Protein AF-A0A140KCZ3-F1 (afdb_monomer)

Secondary structure (DSSP, 8-state):
----HHHH-HHHHHHHHHHHHHTT-GGG--HHHHHHHHHHHHHHHHHHHHHHHHHHHHHHHHHHH-GGG--HHHHHHHHHHHHHHHHHHHH-TTHHHHHHHHHHHHHHHHHHHHHHHHT--GGGS-SS-SS-HHHHH-TT----

Foldseek 3Di:
DPPDCCVVPVVVLVVVQVVCVVVVVPVPHPVVVVVVVVVVVVVVLLVLLLVLLLQLLLLLQCVVLPVVPDDPVSLVSNLVSLVVNVVSCVVPVVCVVVCVVCVFVSNQNSLVVSCVVVVHDSVSDDNTRPDDPVQSNPSPDHDD

Sequence (144 aa):
MSNSLYDQDYYLWIEDLLNKIQEKRWDEMDWDNLWEEIDDMGKSQKQRLTSNLRILLMHLLKWEFQPQKRSNSWKYTIIEHRRRILEQLEYSPSLKNYLNSNFEATYQKARKDASLETNLSLNTFPNQCPYTIDVVLDENWFLE

Solvent-accessible surface area (backbone atoms only — not comparable to full-atom values): 8287 Å² total; per-residue (Å²): 132,82,90,40,54,59,83,75,39,51,68,61,34,52,54,52,51,52,50,32,60,75,71,64,42,68,92,76,58,63,59,68,65,51,51,52,51,55,53,48,50,56,51,50,53,54,52,51,47,49,50,36,50,22,55,26,50,18,46,51,50,45,48,66,79,34,62,93,69,63,44,72,66,57,53,48,52,37,47,51,28,31,50,55,46,52,53,51,39,68,82,36,60,78,49,51,62,55,49,64,77,39,44,66,68,31,42,59,50,12,48,50,51,32,18,65,77,70,71,44,60,61,82,79,49,72,94,60,79,93,66,53,70,70,59,69,55,37,84,87,62,73,86,129

Structure (mmCIF, N/CA/C/O backbone):
data_AF-A0A140KCZ3-F1
#
_entry.id   AF-A0A140KCZ3-F1
#
loop_
_atom_site.group_PDB
_atom_site.id
_atom_site.type_symbol
_atom_site.label_atom_id
_atom_site.label_alt_id
_atom_site.label_comp_id
_atom_site.label_asym_id
_atom_site.label_entity_id
_atom_site.label_seq_id
_atom_site.pdbx_PDB_ins_code
_atom_site.Cartn_x
_atom_site.Cartn_y
_atom_site.Cartn_z
_atom_site.occupancy
_atom_site.B_iso_or_equiv
_atom_site.auth_seq_id
_atom_site.auth_comp_id
_atom_site.auth_asym_id
_atom_site.auth_atom_id
_atom_site.pdbx_PDB_model_num
ATOM 1 N N . MET A 1 1 ? -15.762 23.750 18.493 1.00 44.16 1 MET A N 1
ATOM 2 C CA . MET A 1 1 ? -14.577 22.876 18.542 1.00 44.16 1 MET A CA 1
ATOM 3 C C . MET A 1 1 ? -14.567 22.281 19.929 1.00 44.16 1 MET A C 1
ATOM 5 O O . MET A 1 1 ? -14.248 22.983 20.881 1.00 44.16 1 MET A O 1
ATOM 9 N N . SER A 1 2 ? -15.122 21.081 20.065 1.00 51.25 2 SER A N 1
ATOM 10 C CA . SER A 1 2 ? -15.092 20.344 21.325 1.00 51.25 2 SER A CA 1
ATOM 11 C C . SER A 1 2 ? -13.637 20.020 21.622 1.00 51.25 2 SER A C 1
ATOM 13 O O . SER A 1 2 ? -12.965 19.410 20.810 1.00 51.25 2 SER A O 1
ATOM 15 N N . ASN A 1 3 ? -13.153 20.502 22.758 1.00 67.19 3 ASN A N 1
ATOM 16 C CA . ASN A 1 3 ? -11.812 20.262 23.270 1.00 67.19 3 ASN A CA 1
ATOM 17 C C . ASN A 1 3 ? -11.787 18.842 23.868 1.00 67.19 3 ASN A C 1
ATOM 19 O O . ASN A 1 3 ? -11.790 18.687 25.089 1.00 67.19 3 ASN A O 1
ATOM 23 N N . SER A 1 4 ? -11.973 17.836 23.010 1.00 81.31 4 SER A N 1
ATOM 24 C CA . SER A 1 4 ? -12.214 16.449 23.406 1.00 81.31 4 SER A CA 1
ATOM 25 C C . SER A 1 4 ? -10.911 15.770 23.838 1.00 81.31 4 SER A C 1
ATOM 27 O O . SER A 1 4 ? -9.824 16.202 23.454 1.00 81.31 4 SER A O 1
ATOM 29 N N . LEU A 1 5 ? -11.006 14.708 24.646 1.00 86.94 5 LEU A N 1
ATOM 30 C CA . LEU A 1 5 ? -9.828 13.928 25.039 1.00 86.94 5 LEU A CA 1
ATOM 31 C C . LEU A 1 5 ? -9.121 13.336 23.807 1.00 86.94 5 LEU A C 1
ATOM 33 O O . LEU A 1 5 ? -7.898 13.288 23.788 1.00 86.94 5 LEU A O 1
ATOM 37 N N . TYR A 1 6 ? -9.885 12.994 22.764 1.00 87.56 6 TYR A N 1
ATOM 38 C CA . TYR A 1 6 ? -9.381 12.544 21.466 1.00 87.56 6 TYR A CA 1
ATOM 39 C C . TYR A 1 6 ? -8.397 13.547 20.836 1.00 87.56 6 TYR A C 1
ATOM 41 O O . TYR A 1 6 ? -7.312 13.157 20.408 1.00 87.56 6 TYR A O 1
ATOM 49 N N . ASP A 1 7 ? -8.726 14.844 20.846 1.00 88.19 7 ASP A N 1
ATOM 50 C CA . ASP A 1 7 ? -7.880 15.892 20.253 1.00 88.19 7 ASP A CA 1
ATOM 51 C C . ASP A 1 7 ? -6.658 16.253 21.117 1.00 88.19 7 ASP A C 1
ATOM 53 O O . ASP A 1 7 ? -5.654 16.755 20.608 1.00 88.19 7 ASP A O 1
ATOM 57 N N . GLN A 1 8 ? -6.753 16.058 22.436 1.00 91.56 8 GLN A N 1
ATOM 58 C CA . GLN A 1 8 ? -5.723 16.469 23.399 1.00 91.56 8 GLN A CA 1
ATOM 59 C C . GLN A 1 8 ? -4.692 15.377 23.675 1.00 91.56 8 GLN A C 1
ATOM 61 O O . GLN A 1 8 ? -3.496 15.660 23.743 1.00 91.56 8 GLN A O 1
ATOM 66 N N . ASP A 1 9 ? -5.168 14.152 23.875 1.00 94.56 9 ASP A N 1
ATOM 67 C CA . ASP A 1 9 ? -4.361 12.982 24.186 1.00 94.56 9 ASP A CA 1
ATOM 68 C C . ASP A 1 9 ? -5.054 11.729 23.641 1.00 94.56 9 ASP A C 1
ATOM 70 O O . ASP A 1 9 ? -5.822 11.040 24.317 1.00 94.56 9 ASP A O 1
ATOM 74 N N . TYR A 1 10 ? -4.757 11.444 22.376 1.00 92.56 10 TYR A N 1
ATOM 75 C CA . TYR A 1 10 ? -5.300 10.304 21.648 1.00 92.56 10 TYR A CA 1
ATOM 76 C C . TYR A 1 10 ? -5.058 8.967 22.362 1.00 92.56 10 TYR A C 1
ATOM 78 O O . TYR A 1 10 ? -5.930 8.100 22.376 1.00 92.56 10 TYR A O 1
ATOM 86 N N . TYR A 1 11 ? -3.884 8.784 22.976 1.00 94.00 11 TYR A N 1
ATOM 87 C CA . TYR A 1 11 ? -3.570 7.524 23.647 1.00 94.00 11 TYR A CA 1
ATOM 88 C C . TYR A 1 11 ? -4.415 7.359 24.914 1.00 94.00 11 TYR A C 1
ATOM 90 O O . TYR A 1 11 ? -5.008 6.300 25.120 1.00 94.00 11 TYR A O 1
ATOM 98 N N . LEU A 1 12 ? -4.550 8.424 25.708 1.00 95.75 12 LEU A N 1
ATOM 99 C CA . LEU A 1 12 ? -5.421 8.416 26.881 1.00 95.75 12 LEU A CA 1
ATOM 100 C C . LEU A 1 12 ? -6.900 8.229 26.500 1.00 95.75 12 LEU A C 1
ATOM 102 O O . LEU A 1 12 ? -7.637 7.557 27.221 1.00 95.75 12 LEU A O 1
ATOM 106 N N . TRP A 1 13 ? -7.332 8.763 25.353 1.00 96.06 13 TRP A N 1
ATOM 107 C CA . TRP A 1 13 ? -8.670 8.509 24.808 1.00 96.06 13 TRP A CA 1
ATOM 108 C C . TRP A 1 13 ? -8.900 7.025 24.485 1.00 96.06 13 TRP A C 1
ATOM 110 O O . TRP A 1 13 ? -9.939 6.483 24.864 1.00 96.06 13 TRP A O 1
ATOM 120 N N . ILE A 1 14 ? -7.930 6.341 23.864 1.00 94.81 14 ILE A N 1
ATOM 121 C CA . ILE A 1 14 ? -8.010 4.890 23.622 1.00 94.81 14 ILE A CA 1
ATOM 122 C C . ILE A 1 14 ? -8.117 4.119 24.944 1.00 94.81 14 ILE A C 1
ATOM 124 O O . ILE A 1 14 ? -8.953 3.221 25.060 1.00 94.81 14 ILE A O 1
ATOM 128 N N . GLU A 1 15 ? -7.301 4.454 25.947 1.00 96.25 15 GLU A N 1
ATOM 129 C CA . GLU A 1 15 ? -7.346 3.784 27.254 1.00 96.25 15 GLU A CA 1
ATOM 130 C C . GLU A 1 15 ? -8.697 3.982 27.959 1.00 96.25 15 GLU A C 1
ATOM 132 O O . GLU A 1 15 ? -9.277 3.014 28.459 1.00 96.25 15 GLU A O 1
ATOM 137 N N . ASP A 1 16 ? -9.242 5.203 27.959 1.00 95.38 16 ASP A N 1
ATOM 138 C CA . ASP A 1 16 ? -10.574 5.495 28.504 1.00 95.38 16 ASP A CA 1
ATOM 139 C C . ASP A 1 16 ? -11.674 4.710 27.772 1.00 95.38 16 ASP A C 1
ATOM 141 O O . ASP A 1 16 ? -12.528 4.089 28.411 1.00 95.38 16 ASP A O 1
ATOM 145 N N . LEU A 1 17 ? -11.620 4.660 26.437 1.00 95.38 17 LEU A N 1
ATOM 146 C CA . LEU A 1 17 ? -12.570 3.908 25.620 1.00 95.38 17 LEU A CA 1
ATOM 147 C C . LEU A 1 17 ? -12.529 2.404 25.935 1.00 95.38 17 LEU A C 1
ATOM 149 O O . LEU A 1 17 ? -13.575 1.779 26.124 1.00 95.38 17 LEU A O 1
ATOM 153 N N . LEU A 1 18 ? -11.334 1.817 26.051 1.00 95.81 18 LEU A N 1
ATOM 154 C CA . LEU A 1 18 ? -11.164 0.407 26.416 1.00 95.81 18 LEU A CA 1
ATOM 155 C C . LEU A 1 18 ? -11.701 0.109 27.821 1.00 95.81 18 LEU A C 1
ATOM 157 O O . LEU A 1 18 ? -12.405 -0.888 28.004 1.00 95.81 18 LEU A O 1
ATOM 161 N N . ASN A 1 19 ? -11.438 0.989 28.792 1.00 96.69 19 ASN A N 1
ATOM 162 C CA . ASN A 1 19 ? -11.967 0.860 30.151 1.00 96.69 19 ASN A CA 1
ATOM 163 C C . ASN A 1 19 ? -13.502 0.902 30.162 1.00 96.69 19 ASN A C 1
ATOM 165 O O . ASN A 1 19 ? -14.142 0.033 30.758 1.00 96.69 19 ASN A O 1
ATOM 169 N N . LYS A 1 20 ? -14.112 1.852 29.442 1.00 96.81 20 LYS A N 1
ATOM 170 C CA . LYS A 1 20 ? -15.576 1.957 29.319 1.00 96.81 20 LYS A CA 1
ATOM 171 C C . LYS A 1 20 ? -16.199 0.722 28.672 1.00 96.81 20 LYS A C 1
ATOM 173 O O . LYS A 1 20 ? -17.233 0.248 29.148 1.00 96.81 20 LYS A O 1
ATOM 178 N N . ILE A 1 21 ? -15.564 0.155 27.642 1.00 96.19 21 ILE A N 1
ATOM 179 C CA . ILE A 1 21 ? -16.000 -1.106 27.016 1.00 96.19 21 ILE A CA 1
ATOM 180 C C . ILE A 1 21 ? -15.931 -2.261 28.023 1.00 96.19 21 ILE A C 1
ATOM 182 O O . ILE A 1 21 ? -16.889 -3.029 28.148 1.00 96.19 21 ILE A O 1
ATOM 186 N N . GLN A 1 22 ? -14.826 -2.385 28.762 1.00 97.12 22 GLN A N 1
ATOM 187 C CA . GLN A 1 22 ? -14.629 -3.451 29.746 1.00 97.12 22 GLN A CA 1
ATOM 188 C C . GLN A 1 22 ? -15.656 -3.381 30.889 1.00 97.12 22 GLN A C 1
ATOM 190 O O . GLN A 1 22 ? -16.190 -4.411 31.307 1.00 97.12 22 GLN A O 1
ATOM 195 N N . GLU A 1 23 ? -15.977 -2.172 31.352 1.00 97.62 23 GLU A N 1
ATOM 196 C CA . GLU A 1 23 ? -16.987 -1.907 32.386 1.00 97.62 23 GLU A CA 1
ATOM 197 C C . GLU A 1 23 ? -18.429 -1.898 31.849 1.00 97.62 23 GLU A C 1
ATOM 199 O O . GLU A 1 23 ? -19.375 -1.794 32.631 1.00 97.62 23 GLU A O 1
ATOM 204 N N . LYS A 1 24 ? -18.620 -2.051 30.529 1.00 96.31 24 LYS A N 1
ATOM 205 C CA . LYS A 1 24 ? -19.921 -1.999 29.836 1.00 96.31 24 LYS A CA 1
ATOM 206 C C . LYS A 1 24 ? -20.671 -0.672 30.039 1.00 96.31 24 LYS A C 1
ATOM 208 O O . LYS A 1 24 ? -21.902 -0.650 30.076 1.00 96.31 24 LYS A O 1
ATOM 213 N N . ARG A 1 25 ? -19.938 0.439 30.150 1.00 96.44 25 ARG A N 1
ATOM 214 C CA . ARG A 1 25 ? -20.463 1.809 30.300 1.00 96.44 25 ARG A CA 1
ATOM 215 C C . ARG A 1 25 ? -20.827 2.417 28.943 1.00 96.44 25 ARG A C 1
ATOM 217 O O . ARG A 1 25 ? -20.219 3.381 28.486 1.00 96.44 25 ARG A O 1
ATOM 224 N N . TRP A 1 26 ? -21.823 1.833 28.277 1.00 94.44 26 TRP A N 1
ATOM 225 C CA . TRP A 1 26 ? -22.209 2.204 26.906 1.00 94.44 26 TRP A CA 1
ATOM 226 C C . TRP A 1 26 ? -22.717 3.643 26.765 1.00 94.44 26 TRP A C 1
ATOM 228 O O . TRP A 1 26 ? -22.509 4.257 25.721 1.00 94.44 26 TRP A O 1
ATOM 238 N N . ASP A 1 27 ? -23.342 4.180 27.815 1.00 95.62 27 ASP A N 1
ATOM 239 C CA . ASP A 1 27 ? -23.891 5.542 27.837 1.00 95.62 27 ASP A CA 1
ATOM 240 C C . ASP A 1 27 ? -22.799 6.628 27.863 1.00 95.62 27 ASP A C 1
ATOM 242 O O . ASP A 1 27 ? -23.076 7.796 27.606 1.00 95.62 27 ASP A O 1
ATOM 246 N N . GLU A 1 28 ? -21.551 6.250 28.159 1.00 94.25 28 GLU A N 1
ATOM 247 C CA . GLU A 1 28 ? -20.401 7.157 28.268 1.00 94.25 28 GLU A CA 1
ATOM 248 C C . GLU A 1 28 ? -19.426 7.033 27.087 1.00 94.25 28 GLU A C 1
ATOM 250 O O . GLU A 1 28 ? -18.338 7.623 27.098 1.00 94.25 28 GLU A O 1
ATOM 255 N N . MET A 1 29 ? -19.796 6.231 26.087 1.00 93.75 29 MET A N 1
ATOM 256 C CA . MET A 1 29 ? -18.999 5.986 24.892 1.00 93.75 29 MET A CA 1
ATOM 257 C C . MET A 1 29 ? -19.023 7.190 23.955 1.00 93.75 29 MET A C 1
ATOM 259 O O . MET A 1 29 ? -20.074 7.745 23.634 1.00 93.75 29 MET A O 1
ATOM 263 N N . ASP A 1 30 ? -17.843 7.535 23.457 1.00 92.69 30 ASP A N 1
ATOM 264 C CA . ASP A 1 30 ? -17.648 8.546 22.427 1.00 92.69 30 ASP A CA 1
ATOM 265 C C . ASP A 1 30 ? -17.849 7.922 21.036 1.00 92.69 30 ASP A C 1
ATOM 267 O O . ASP A 1 30 ? -16.899 7.557 20.342 1.00 92.69 30 ASP A O 1
ATOM 271 N N . TRP A 1 31 ? -19.115 7.686 20.681 1.00 94.38 31 TRP A N 1
ATOM 272 C CA . TRP A 1 31 ? -19.485 6.938 19.476 1.00 94.38 31 TRP A CA 1
ATOM 273 C C . TRP A 1 31 ? -19.070 7.622 18.172 1.00 94.38 31 TRP A C 1
ATOM 275 O O . TRP A 1 31 ? -18.747 6.918 17.216 1.00 94.38 31 TRP A O 1
ATOM 285 N N . ASP A 1 32 ? -19.065 8.956 18.137 1.00 93.19 32 ASP A N 1
ATOM 286 C CA . ASP A 1 32 ? -18.717 9.721 16.938 1.00 93.19 32 ASP A CA 1
ATOM 287 C C . ASP A 1 32 ? -17.230 9.535 16.602 1.00 93.19 32 ASP A C 1
ATOM 289 O O . ASP A 1 32 ? -16.901 9.064 15.510 1.00 93.19 32 ASP A O 1
ATOM 293 N N . ASN A 1 33 ? -16.341 9.782 17.572 1.00 93.38 33 ASN A N 1
ATOM 294 C CA . ASN A 1 33 ? -14.899 9.595 17.382 1.00 93.38 33 ASN A CA 1
ATOM 295 C C . ASN A 1 33 ? -14.530 8.113 17.197 1.00 93.38 33 ASN A C 1
ATOM 297 O O . ASN A 1 33 ? -13.645 7.788 16.409 1.00 93.38 33 ASN A O 1
ATOM 301 N N . LEU A 1 34 ? -15.224 7.185 17.872 1.00 94.12 34 LEU A N 1
ATOM 302 C CA . LEU A 1 34 ? -14.999 5.750 17.675 1.00 94.12 34 LEU A CA 1
ATOM 303 C C . LEU A 1 34 ? -15.362 5.302 16.254 1.00 94.12 34 LEU A C 1
ATOM 305 O O . LEU A 1 34 ? -14.639 4.507 15.653 1.00 94.12 34 LEU A O 1
ATOM 309 N N . TRP A 1 35 ? -16.493 5.767 15.719 1.00 93.44 35 TRP A N 1
ATOM 310 C CA . TRP A 1 35 ? -16.900 5.420 14.360 1.00 93.44 35 TRP A CA 1
ATOM 311 C C . TRP A 1 35 ? -15.903 5.955 13.331 1.00 93.44 35 TRP A C 1
ATOM 313 O O . TRP A 1 35 ? -15.501 5.207 12.437 1.00 93.44 35 TRP A O 1
ATOM 323 N N . GLU A 1 36 ? -15.480 7.212 13.488 1.00 92.69 36 GLU A N 1
ATOM 324 C CA . GLU A 1 36 ? -14.494 7.844 12.609 1.00 92.69 36 GLU A CA 1
ATOM 325 C C . GLU A 1 36 ? -13.168 7.079 12.630 1.00 92.69 36 GLU A C 1
ATOM 327 O O . GLU A 1 36 ? -12.674 6.690 11.571 1.00 92.69 36 GLU A O 1
ATOM 332 N N . GLU A 1 37 ? -12.658 6.746 13.818 1.00 94.44 37 GLU A N 1
ATOM 333 C CA . GLU A 1 37 ? -11.420 5.979 13.974 1.00 94.44 37 GLU A CA 1
ATOM 334 C C . GLU A 1 37 ? -11.501 4.605 13.287 1.00 94.44 37 GLU A C 1
ATOM 336 O O . GLU A 1 37 ? -10.580 4.195 12.579 1.00 94.44 37 GLU A O 1
ATOM 341 N N . ILE A 1 38 ? -12.615 3.881 13.435 1.00 94.12 38 ILE A N 1
ATOM 342 C CA . ILE A 1 38 ? -12.778 2.563 12.804 1.00 94.12 38 ILE A CA 1
ATOM 343 C C . ILE A 1 38 ? -12.880 2.672 11.275 1.00 94.12 38 ILE A C 1
ATOM 345 O O . ILE A 1 38 ? -12.283 1.856 10.557 1.00 94.12 38 ILE A O 1
ATOM 349 N N . ASP A 1 39 ? -13.608 3.662 10.754 1.00 92.38 39 ASP A N 1
ATOM 350 C CA . ASP A 1 39 ? -13.715 3.891 9.309 1.00 92.38 39 ASP A CA 1
ATOM 351 C C . ASP A 1 39 ? -12.352 4.285 8.710 1.00 92.38 39 ASP A C 1
ATOM 353 O O . ASP A 1 39 ? -11.908 3.729 7.693 1.00 92.38 39 ASP A O 1
ATOM 357 N N . ASP A 1 40 ? -11.625 5.172 9.386 1.00 93.38 40 ASP A N 1
ATOM 358 C CA . ASP A 1 40 ? -10.302 5.622 8.970 1.00 93.38 40 ASP A CA 1
ATOM 359 C C . ASP A 1 40 ? -9.242 4.528 9.087 1.00 93.38 40 ASP A C 1
ATOM 361 O O . ASP A 1 40 ? -8.414 4.373 8.178 1.00 93.38 40 ASP A O 1
ATOM 365 N N . MET A 1 41 ? -9.319 3.666 10.102 1.00 92.31 41 MET A N 1
ATOM 366 C CA . MET A 1 41 ? -8.485 2.470 10.191 1.00 92.31 41 MET A CA 1
ATOM 367 C C . MET A 1 41 ? -8.679 1.585 8.952 1.00 92.31 41 MET A C 1
ATOM 369 O O . MET A 1 41 ? -7.699 1.189 8.311 1.00 92.31 41 MET A O 1
ATOM 373 N N . GLY A 1 42 ? -9.924 1.341 8.534 1.00 91.50 42 GLY A N 1
ATOM 374 C CA . GLY A 1 42 ? -10.230 0.580 7.321 1.00 91.50 42 GLY A CA 1
ATOM 375 C C . GLY A 1 42 ? -9.671 1.217 6.040 1.00 91.50 42 GLY A C 1
ATOM 376 O O . GLY A 1 42 ? -9.104 0.522 5.183 1.00 91.50 42 GLY A O 1
ATOM 377 N N . LYS A 1 43 ? -9.786 2.544 5.897 1.00 93.31 43 LYS A N 1
ATOM 378 C CA . LYS A 1 43 ? -9.205 3.293 4.765 1.00 93.31 43 LYS A CA 1
ATOM 379 C C . LYS A 1 43 ? -7.679 3.232 4.772 1.00 93.31 43 LYS A C 1
ATOM 381 O O . LYS A 1 43 ? -7.078 3.000 3.719 1.00 93.31 43 LYS A O 1
ATOM 386 N N . SER A 1 44 ? -7.052 3.390 5.935 1.00 95.12 44 SER A N 1
ATOM 387 C CA . SER A 1 44 ? -5.595 3.407 6.075 1.00 95.12 44 SER A CA 1
ATOM 388 C C . SER A 1 44 ? -4.966 2.066 5.676 1.00 95.12 44 SER A C 1
ATOM 390 O O . SER A 1 44 ? -3.944 2.049 4.987 1.00 95.12 44 SER A O 1
ATOM 392 N N . GLN A 1 45 ? -5.611 0.936 5.995 1.00 95.56 45 GLN A N 1
ATOM 393 C CA . GLN A 1 45 ? -5.154 -0.397 5.578 1.00 95.56 45 GLN A CA 1
ATOM 394 C C . GLN A 1 45 ? -5.135 -0.536 4.049 1.00 95.56 45 GLN A C 1
ATOM 396 O O . GLN A 1 45 ? -4.132 -0.957 3.462 1.00 95.56 45 GLN A O 1
ATOM 401 N N . LYS A 1 46 ? -6.212 -0.097 3.382 1.00 96.50 46 LYS A N 1
ATOM 402 C CA . LYS A 1 46 ? -6.329 -0.077 1.913 1.00 96.50 46 LYS A CA 1
ATOM 403 C C . LYS A 1 46 ? -5.284 0.836 1.257 1.00 96.50 46 LYS A C 1
ATOM 405 O O . LYS A 1 46 ? -4.647 0.458 0.267 1.00 96.50 46 LYS A O 1
ATOM 410 N N . GLN A 1 47 ? -5.074 2.028 1.813 1.00 96.50 47 GLN A N 1
ATOM 411 C CA . GLN A 1 47 ? -4.073 2.980 1.324 1.00 96.50 47 GLN A CA 1
ATOM 412 C C . GLN A 1 47 ? -2.645 2.456 1.501 1.00 96.50 47 GLN A C 1
ATOM 414 O O . GLN A 1 47 ? -1.826 2.574 0.588 1.00 96.50 47 GLN A O 1
ATOM 419 N N . ARG A 1 48 ? -2.343 1.826 2.641 1.00 97.19 48 ARG A N 1
ATOM 420 C CA . ARG A 1 48 ? -1.036 1.213 2.906 1.00 97.19 48 ARG A CA 1
ATOM 421 C C . ARG A 1 48 ? -0.740 0.093 1.911 1.00 97.19 48 ARG A C 1
ATOM 423 O O . ARG A 1 48 ? 0.351 0.062 1.345 1.00 97.19 48 ARG A O 1
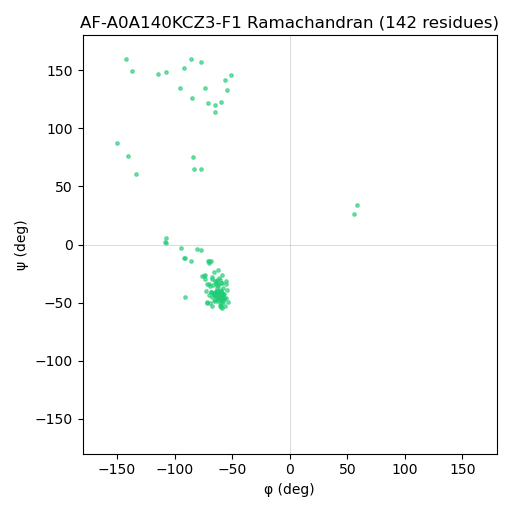ATOM 430 N N . LEU A 1 49 ? -1.727 -0.761 1.636 1.00 98.12 49 LEU A N 1
ATOM 431 C CA . LEU A 1 49 ? -1.598 -1.854 0.671 1.00 98.12 49 LEU A CA 1
ATOM 432 C C . LEU A 1 49 ? -1.276 -1.344 -0.740 1.00 98.12 49 LEU A C 1
ATOM 434 O O . LEU A 1 49 ? -0.305 -1.778 -1.360 1.00 98.12 49 LEU A O 1
ATOM 438 N N . THR A 1 50 ? -2.051 -0.377 -1.234 1.00 98.06 50 THR A N 1
ATOM 439 C CA . THR A 1 50 ? -1.821 0.211 -2.567 1.00 98.06 50 THR A CA 1
ATOM 440 C C . THR A 1 50 ? -0.529 1.024 -2.633 1.00 98.06 50 THR A C 1
ATOM 442 O O . THR A 1 50 ? 0.118 1.048 -3.677 1.00 98.06 50 THR A O 1
ATOM 445 N N . SER A 1 51 ? -0.094 1.634 -1.527 1.00 98.38 51 SER A N 1
ATOM 446 C CA . SER A 1 51 ? 1.195 2.335 -1.454 1.00 98.38 51 SER A CA 1
ATOM 447 C C . SER A 1 51 ? 2.378 1.373 -1.552 1.00 98.38 51 SER A C 1
ATOM 449 O O . SER A 1 51 ? 3.293 1.621 -2.337 1.00 98.38 51 SER A O 1
ATOM 451 N N . ASN A 1 52 ? 2.346 0.248 -0.826 1.00 98.50 52 ASN A N 1
ATOM 452 C CA . ASN A 1 52 ? 3.371 -0.789 -0.959 1.00 98.50 52 ASN A CA 1
ATOM 453 C C . ASN A 1 52 ? 3.396 -1.364 -2.382 1.00 98.50 52 ASN A C 1
ATOM 455 O O . ASN A 1 52 ? 4.468 -1.463 -2.978 1.00 98.50 52 ASN A O 1
ATOM 459 N N . LEU A 1 53 ? 2.225 -1.669 -2.957 1.00 98.62 53 LEU A N 1
ATOM 460 C CA . LEU A 1 53 ? 2.126 -2.177 -4.327 1.00 98.62 53 LEU A CA 1
ATOM 461 C C . LEU A 1 53 ? 2.696 -1.179 -5.347 1.00 98.62 53 LEU A C 1
ATOM 463 O O . LEU A 1 53 ? 3.425 -1.575 -6.254 1.00 98.62 53 LEU A O 1
ATOM 467 N N . ARG A 1 54 ? 2.403 0.117 -5.196 1.00 98.69 54 ARG A N 1
ATOM 468 C CA . ARG A 1 54 ? 2.919 1.177 -6.074 1.00 98.69 54 ARG A CA 1
ATOM 469 C C . ARG A 1 54 ? 4.445 1.214 -6.075 1.00 98.69 54 ARG A C 1
ATOM 471 O O . ARG A 1 54 ? 5.049 1.238 -7.145 1.00 98.69 54 ARG A O 1
ATOM 478 N N . ILE A 1 55 ? 5.062 1.193 -4.891 1.00 98.62 55 ILE A N 1
ATOM 479 C CA . ILE A 1 55 ? 6.525 1.229 -4.760 1.00 98.62 55 ILE A CA 1
ATOM 480 C C . ILE A 1 55 ? 7.151 -0.041 -5.342 1.00 98.62 55 ILE A C 1
ATOM 482 O O . ILE A 1 55 ? 8.160 0.051 -6.046 1.00 98.62 55 ILE A O 1
ATOM 486 N N . LEU A 1 56 ? 6.542 -1.202 -5.088 1.00 98.44 56 LEU A N 1
ATOM 487 C CA . LEU A 1 56 ? 6.973 -2.483 -5.639 1.00 98.44 56 LEU A CA 1
ATOM 488 C C . LEU A 1 56 ? 6.960 -2.466 -7.173 1.00 98.44 56 LEU A C 1
ATOM 490 O O . LEU A 1 56 ? 7.991 -2.707 -7.795 1.00 98.44 56 LEU A O 1
ATOM 494 N N . LEU A 1 57 ? 5.827 -2.112 -7.785 1.00 98.38 57 LEU A N 1
ATOM 495 C CA . LEU A 1 57 ? 5.684 -2.047 -9.242 1.00 98.38 57 LEU A CA 1
ATOM 496 C C . LEU A 1 57 ? 6.663 -1.050 -9.872 1.00 98.38 57 LEU A C 1
ATOM 498 O O . LEU A 1 57 ? 7.270 -1.348 -10.897 1.00 98.38 57 LEU A O 1
ATOM 502 N N . MET A 1 58 ? 6.865 0.112 -9.247 1.00 98.44 58 MET A N 1
ATOM 503 C CA . MET A 1 58 ? 7.824 1.114 -9.718 1.00 98.44 58 MET A CA 1
ATOM 504 C C . MET A 1 58 ? 9.251 0.550 -9.722 1.00 98.44 58 MET A C 1
ATOM 506 O O . MET A 1 58 ? 9.984 0.726 -10.695 1.00 98.44 58 MET A O 1
ATOM 510 N N . HIS A 1 59 ? 9.647 -0.157 -8.661 1.00 97.75 59 HIS A N 1
ATOM 511 C CA . HIS A 1 59 ? 10.969 -0.775 -8.589 1.00 97.75 59 HIS A CA 1
ATOM 512 C C . HIS A 1 59 ? 11.132 -1.957 -9.543 1.00 97.75 59 HIS A C 1
ATOM 514 O O . HIS A 1 59 ? 12.218 -2.113 -10.092 1.00 97.75 59 HIS A O 1
ATOM 520 N N . LEU A 1 60 ? 10.080 -2.737 -9.799 1.00 97.62 60 LEU A N 1
ATOM 521 C CA . LEU A 1 60 ? 10.101 -3.785 -10.823 1.00 97.62 60 LEU A CA 1
ATOM 522 C C . LEU A 1 60 ? 10.304 -3.193 -12.225 1.00 97.62 60 LEU A C 1
ATOM 524 O O . LEU A 1 60 ? 11.166 -3.663 -12.963 1.00 97.62 60 LEU A O 1
ATOM 528 N N . LEU A 1 61 ? 9.625 -2.089 -12.554 1.00 97.75 61 LEU A N 1
ATOM 529 C CA . LEU A 1 61 ? 9.855 -1.373 -13.814 1.00 97.75 61 LEU A CA 1
ATOM 530 C C . LEU A 1 61 ? 11.291 -0.832 -13.903 1.00 97.75 61 LEU A C 1
ATOM 532 O O . LEU A 1 61 ? 11.958 -0.983 -14.922 1.00 97.75 61 LEU A O 1
ATOM 536 N N . LYS A 1 62 ? 11.819 -0.236 -12.831 1.00 96.62 62 LYS A N 1
ATOM 537 C CA . LYS A 1 62 ? 13.229 0.195 -12.790 1.00 96.62 62 LYS A CA 1
ATOM 538 C C . LYS A 1 62 ? 14.187 -0.979 -12.996 1.00 96.62 62 LYS A C 1
ATOM 540 O O . LYS A 1 62 ? 15.178 -0.845 -13.709 1.00 96.62 62 LYS A O 1
ATOM 545 N N . TRP A 1 63 ? 13.886 -2.122 -12.384 1.00 96.25 63 TRP A N 1
ATOM 546 C CA . TRP A 1 63 ? 14.676 -3.343 -12.494 1.00 96.25 63 TRP A CA 1
ATOM 547 C C . TRP A 1 63 ? 14.706 -3.889 -13.925 1.00 96.25 63 TRP A C 1
ATOM 549 O O . TRP A 1 63 ? 15.767 -4.297 -14.398 1.00 96.25 63 TRP A O 1
ATOM 559 N N . GLU A 1 64 ? 13.571 -3.871 -14.623 1.00 95.88 64 GLU A N 1
ATOM 560 C CA . GLU A 1 64 ? 13.453 -4.327 -16.011 1.00 95.88 64 GLU A CA 1
ATOM 561 C C . GLU A 1 64 ? 14.128 -3.372 -16.999 1.00 95.88 64 GLU A C 1
ATOM 563 O O . GLU A 1 64 ? 14.943 -3.789 -17.817 1.00 95.88 64 GLU A O 1
ATOM 568 N N . PHE A 1 65 ? 13.824 -2.077 -16.901 1.00 95.81 65 PHE A N 1
ATOM 569 C CA . PHE A 1 65 ? 14.170 -1.093 -17.931 1.00 95.81 65 PHE A CA 1
ATOM 570 C C . PHE A 1 65 ? 15.495 -0.355 -17.669 1.00 95.81 65 PHE A C 1
ATOM 572 O O . PHE A 1 65 ? 15.931 0.446 -18.498 1.00 95.81 65 PHE A O 1
ATOM 579 N N . GLN A 1 66 ? 16.160 -0.608 -16.536 1.00 95.75 66 GLN A N 1
ATOM 580 C CA . GLN A 1 66 ? 17.513 -0.114 -16.246 1.00 95.75 66 GLN A CA 1
ATOM 581 C C . GLN A 1 66 ? 18.426 -1.224 -15.684 1.00 95.75 66 GLN A C 1
ATOM 583 O O . GLN A 1 66 ? 18.943 -1.082 -14.569 1.00 95.75 66 GLN A O 1
ATOM 588 N N . PRO A 1 67 ? 18.679 -2.318 -16.434 1.00 95.38 67 PRO A N 1
ATOM 589 C CA . PRO A 1 67 ? 19.488 -3.448 -15.963 1.00 95.38 67 PRO A CA 1
ATOM 590 C C . PRO A 1 67 ? 20.888 -3.036 -15.478 1.00 95.38 67 PRO A C 1
ATOM 592 O O . PRO A 1 67 ? 21.389 -3.554 -14.484 1.00 95.38 67 PRO A O 1
ATOM 595 N N . GLN A 1 68 ? 21.484 -2.023 -16.107 1.00 95.88 68 GLN A N 1
ATOM 596 C CA . GLN A 1 68 ? 22.784 -1.448 -15.758 1.00 95.88 68 GLN A CA 1
ATOM 597 C C . GLN A 1 68 ? 22.816 -0.697 -14.414 1.00 95.88 68 GLN A C 1
ATOM 599 O O . GLN A 1 68 ? 23.896 -0.378 -13.924 1.00 95.88 68 GLN A O 1
ATOM 604 N N . LYS A 1 69 ? 21.654 -0.373 -13.830 1.00 95.12 69 LYS A N 1
ATOM 605 C CA . LYS A 1 69 ? 21.527 0.311 -12.530 1.00 95.12 69 LYS A CA 1
ATOM 606 C C . LYS A 1 69 ? 21.015 -0.605 -11.416 1.00 95.12 69 LYS A C 1
ATOM 608 O O . LYS A 1 69 ? 20.819 -0.140 -10.291 1.00 95.12 69 LYS A O 1
ATOM 613 N N . ARG A 1 70 ? 20.795 -1.893 -11.708 1.00 95.25 70 ARG A N 1
ATOM 614 C CA . ARG A 1 70 ? 20.386 -2.879 -10.703 1.00 95.25 70 ARG A CA 1
ATOM 615 C C . ARG A 1 70 ? 21.385 -2.868 -9.548 1.00 95.25 70 ARG A C 1
ATOM 617 O O . ARG A 1 70 ? 22.598 -2.873 -9.740 1.00 95.25 70 ARG A O 1
ATOM 624 N N . SER A 1 71 ? 20.857 -2.834 -8.332 1.00 96.12 71 SER A N 1
ATOM 625 C CA . SER A 1 71 ? 21.649 -2.774 -7.108 1.00 96.12 71 SER A CA 1
ATOM 626 C C . SER A 1 71 ? 21.003 -3.615 -6.015 1.00 96.12 71 SER A C 1
ATOM 628 O O . SER A 1 71 ? 19.797 -3.877 -6.043 1.00 96.12 71 SER A O 1
ATOM 630 N N . ASN A 1 72 ? 21.794 -3.991 -5.009 1.00 96.12 72 ASN A N 1
ATOM 631 C CA . ASN A 1 72 ? 21.274 -4.686 -3.830 1.00 96.12 72 ASN A CA 1
ATOM 632 C C . ASN A 1 72 ? 20.231 -3.849 -3.079 1.00 96.12 72 ASN A C 1
ATOM 634 O O . ASN A 1 72 ? 19.300 -4.416 -2.522 1.00 96.12 72 ASN A O 1
ATOM 638 N N . SER A 1 73 ? 20.346 -2.517 -3.116 1.00 96.56 73 SER A N 1
ATOM 639 C CA . SER A 1 73 ? 19.348 -1.616 -2.533 1.00 96.56 73 SER A CA 1
ATOM 640 C C . SER A 1 73 ? 17.995 -1.752 -3.238 1.00 96.56 73 SER A C 1
ATOM 642 O O . SER A 1 73 ? 16.987 -1.997 -2.586 1.00 96.56 73 SER A O 1
ATOM 644 N N . TRP A 1 74 ? 17.967 -1.720 -4.577 1.00 96.38 74 TRP A N 1
ATOM 645 C CA . TRP A 1 74 ? 16.721 -1.912 -5.333 1.00 96.38 74 TRP A CA 1
ATOM 646 C C . TRP A 1 74 ? 16.127 -3.303 -5.123 1.00 96.38 74 TRP A C 1
ATOM 648 O O . TRP A 1 74 ? 14.919 -3.429 -4.931 1.00 96.38 74 TRP A O 1
ATOM 658 N N . LYS A 1 75 ? 16.976 -4.338 -5.112 1.00 95.75 75 LYS A N 1
ATOM 659 C CA . LYS A 1 75 ? 16.549 -5.710 -4.820 1.00 95.75 75 LYS A CA 1
ATOM 660 C C . LYS A 1 75 ? 15.918 -5.809 -3.430 1.00 95.75 75 LYS A C 1
ATOM 662 O O . LYS A 1 75 ? 14.846 -6.388 -3.289 1.00 95.75 75 LYS A O 1
ATOM 667 N N . TYR A 1 76 ? 16.556 -5.212 -2.425 1.00 96.56 76 TYR A N 1
ATOM 668 C CA . TYR A 1 76 ? 16.034 -5.156 -1.064 1.00 96.56 76 TYR A CA 1
ATOM 669 C C . TYR A 1 76 ? 14.678 -4.446 -1.011 1.00 96.56 76 TYR A C 1
ATOM 671 O O . TYR A 1 76 ? 13.744 -4.986 -0.431 1.00 96.56 76 TYR A O 1
ATOM 679 N N . THR A 1 77 ? 14.530 -3.290 -1.666 1.00 97.25 77 THR A N 1
ATOM 680 C CA . THR A 1 77 ? 13.251 -2.566 -1.720 1.00 97.25 77 THR A CA 1
ATOM 681 C C . THR A 1 77 ? 12.135 -3.410 -2.342 1.00 97.25 77 THR A C 1
ATOM 683 O O . THR A 1 77 ? 11.026 -3.427 -1.814 1.00 97.25 77 THR A O 1
ATOM 686 N N . ILE A 1 78 ? 12.417 -4.149 -3.421 1.00 97.56 78 ILE A N 1
ATOM 687 C CA . ILE A 1 78 ? 11.447 -5.071 -4.038 1.00 97.56 78 ILE A CA 1
ATOM 688 C C . ILE A 1 78 ? 10.999 -6.134 -3.027 1.00 97.56 78 ILE A C 1
ATOM 690 O O . ILE A 1 78 ? 9.801 -6.294 -2.797 1.00 97.56 78 ILE A O 1
ATOM 694 N N . ILE A 1 79 ? 11.948 -6.822 -2.387 1.00 97.25 79 ILE A N 1
ATOM 695 C CA . ILE A 1 79 ? 11.653 -7.894 -1.423 1.00 97.25 79 ILE A CA 1
ATOM 696 C C . ILE A 1 79 ? 10.882 -7.348 -0.216 1.00 97.25 79 ILE A C 1
ATOM 698 O O . ILE A 1 79 ? 9.875 -7.921 0.186 1.00 97.25 79 ILE A O 1
ATOM 702 N N . GLU A 1 80 ? 11.306 -6.212 0.334 1.00 97.88 80 GLU A N 1
ATOM 703 C CA . GLU A 1 80 ? 10.673 -5.613 1.509 1.00 97.88 80 GLU A CA 1
ATOM 704 C C . GLU A 1 80 ? 9.215 -5.219 1.239 1.00 97.88 80 GLU A C 1
ATOM 706 O O . GLU A 1 80 ? 8.341 -5.475 2.067 1.00 97.88 80 GLU A O 1
ATOM 71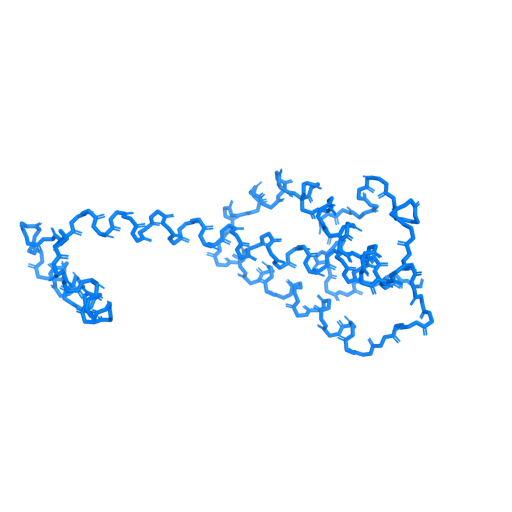1 N N . HIS A 1 81 ? 8.912 -4.633 0.076 1.00 98.25 81 HIS A N 1
ATOM 712 C CA . HIS A 1 81 ? 7.528 -4.284 -0.248 1.00 98.25 81 HIS A CA 1
ATOM 713 C C . HIS A 1 81 ? 6.669 -5.500 -0.608 1.00 98.25 81 HIS A C 1
ATOM 715 O O . HIS A 1 81 ? 5.479 -5.477 -0.296 1.00 98.25 81 HIS A O 1
ATOM 721 N N . ARG A 1 82 ? 7.241 -6.575 -1.175 1.00 98.00 82 ARG A N 1
ATOM 722 C CA . ARG A 1 82 ? 6.540 -7.868 -1.297 1.00 98.00 82 ARG A CA 1
ATOM 723 C C . ARG A 1 82 ? 6.149 -8.407 0.070 1.00 98.00 82 ARG A C 1
ATOM 725 O O . ARG A 1 82 ? 4.964 -8.630 0.302 1.00 98.00 82 ARG A O 1
ATOM 732 N N . ARG A 1 83 ? 7.118 -8.518 0.984 1.00 97.81 83 ARG A N 1
ATOM 733 C CA . ARG A 1 83 ? 6.906 -9.007 2.352 1.00 97.81 83 ARG A CA 1
ATOM 734 C C . ARG A 1 83 ? 5.800 -8.225 3.055 1.00 97.81 83 ARG A C 1
ATOM 736 O O . ARG A 1 83 ? 4.853 -8.819 3.550 1.00 97.81 83 ARG A O 1
ATOM 743 N N . ARG A 1 84 ? 5.849 -6.887 3.012 1.00 98.00 84 ARG A N 1
ATOM 744 C CA . ARG A 1 84 ? 4.800 -6.032 3.599 1.00 98.00 84 ARG A CA 1
ATOM 745 C C . ARG A 1 84 ? 3.415 -6.312 3.025 1.00 98.00 84 ARG A C 1
ATOM 747 O O . ARG A 1 84 ? 2.448 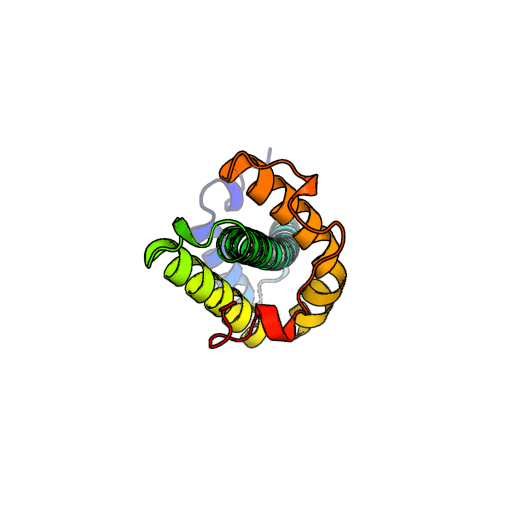-6.323 3.776 1.00 98.00 84 ARG A O 1
ATOM 754 N N . ILE A 1 85 ? 3.299 -6.503 1.709 1.00 98.19 85 ILE A N 1
ATOM 755 C CA . ILE A 1 85 ? 2.010 -6.825 1.083 1.00 98.19 85 ILE A CA 1
ATOM 756 C C . ILE A 1 85 ? 1.534 -8.200 1.543 1.00 98.19 85 ILE A C 1
ATOM 758 O O . ILE A 1 85 ? 0.385 -8.327 1.956 1.00 98.19 85 ILE A O 1
ATOM 762 N N . LEU A 1 86 ? 2.401 -9.211 1.495 1.00 97.44 86 LEU A N 1
ATOM 763 C CA . LEU A 1 86 ? 2.065 -10.575 1.895 1.00 97.44 86 LEU A CA 1
ATOM 764 C C . LEU A 1 86 ? 1.625 -10.639 3.362 1.00 97.44 86 LEU A C 1
ATOM 766 O O . LEU A 1 86 ? 0.556 -11.176 3.635 1.00 97.44 86 LEU A O 1
ATOM 770 N N . GLU A 1 87 ? 2.358 -9.990 4.268 1.00 97.50 87 GLU A N 1
ATOM 771 C CA . GLU A 1 87 ? 1.990 -9.867 5.684 1.00 97.50 87 GLU A CA 1
ATOM 772 C C . GLU A 1 87 ? 0.621 -9.197 5.848 1.00 97.50 87 GLU A C 1
ATOM 774 O O . GLU A 1 87 ? -0.249 -9.711 6.546 1.00 97.50 87 GLU A O 1
ATOM 779 N N . GLN A 1 88 ? 0.366 -8.079 5.157 1.00 96.94 88 GLN A N 1
ATOM 780 C CA . GLN A 1 88 ? -0.949 -7.428 5.206 1.00 96.94 88 GLN A CA 1
ATOM 781 C C . GLN A 1 88 ? -2.083 -8.346 4.724 1.00 96.94 88 GLN A C 1
ATOM 783 O O . GLN A 1 88 ? -3.174 -8.325 5.294 1.00 96.94 88 GLN A O 1
ATOM 788 N N . LEU A 1 89 ? -1.851 -9.143 3.679 1.00 96.62 89 LEU A N 1
ATOM 789 C CA . LEU A 1 89 ? -2.839 -10.091 3.158 1.00 96.62 89 LEU A CA 1
ATOM 790 C C . LEU A 1 89 ? -3.017 -11.319 4.059 1.00 96.62 89 LEU A C 1
ATOM 792 O O . LEU A 1 89 ? -4.086 -11.926 4.026 1.00 96.62 89 LEU A O 1
ATOM 796 N N . GLU A 1 90 ? -2.004 -11.685 4.842 1.00 96.94 90 GLU A N 1
ATOM 797 C CA . GLU A 1 90 ? -2.090 -12.732 5.861 1.00 96.94 90 GLU A CA 1
ATOM 798 C C . GLU A 1 90 ? -2.977 -12.279 7.027 1.00 96.94 90 GLU A C 1
ATOM 800 O O . GLU A 1 90 ? -3.946 -12.961 7.361 1.00 96.94 90 GLU A O 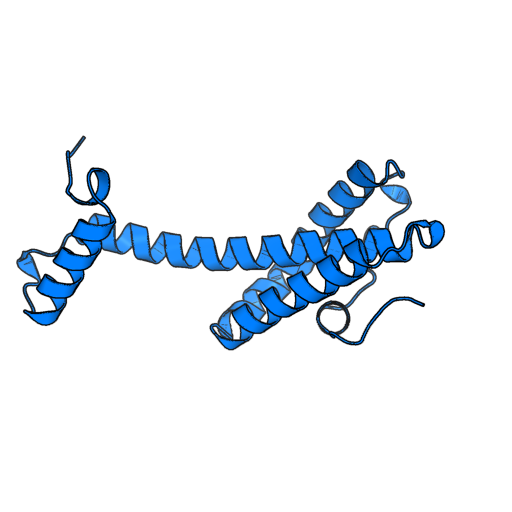1
ATOM 805 N N . TYR A 1 91 ? -2.724 -11.084 7.575 1.00 95.81 91 TYR A N 1
ATOM 806 C CA . TYR A 1 91 ? -3.545 -10.508 8.647 1.00 95.81 91 TYR A CA 1
ATOM 807 C C . TYR A 1 91 ? -4.958 -10.130 8.188 1.00 95.81 91 TYR A C 1
ATOM 809 O O . TYR A 1 91 ? -5.887 -10.078 8.993 1.00 95.81 91 TYR A O 1
ATOM 817 N N . SER A 1 92 ? -5.143 -9.805 6.908 1.00 95.75 92 SER A N 1
ATOM 818 C CA . SER A 1 92 ? -6.431 -9.365 6.364 1.00 95.75 92 SER A CA 1
ATOM 819 C C . SER A 1 92 ? -6.695 -9.953 4.973 1.00 95.75 92 SER A C 1
ATOM 821 O O . SER A 1 92 ? -6.631 -9.237 3.968 1.00 95.75 92 SER A O 1
ATOM 823 N N . PRO A 1 93 ? -7.080 -11.242 4.879 1.00 95.75 93 PRO A N 1
ATOM 824 C CA . PRO A 1 93 ? -7.298 -11.920 3.597 1.00 95.75 93 PRO A CA 1
ATOM 825 C C . PRO A 1 93 ? -8.363 -11.266 2.707 1.00 95.75 93 PRO A C 1
ATOM 827 O O . PRO A 1 93 ? -8.294 -11.360 1.481 1.00 95.75 93 PRO A O 1
ATOM 830 N N . SER A 1 94 ? -9.328 -10.557 3.301 1.00 94.75 94 SER A N 1
ATOM 831 C CA . SER A 1 94 ? -10.358 -9.797 2.580 1.00 94.75 94 SER A CA 1
ATOM 832 C C . SER A 1 94 ? -9.783 -8.672 1.707 1.00 94.75 94 SER A C 1
ATOM 834 O O . SER A 1 94 ? -10.412 -8.276 0.722 1.00 94.75 94 SER A O 1
ATOM 836 N N . LEU A 1 95 ? -8.565 -8.198 1.995 1.00 96.81 95 LEU A N 1
ATOM 837 C CA . LEU A 1 95 ? -7.877 -7.193 1.186 1.00 96.81 95 LEU A CA 1
ATOM 838 C C . LEU A 1 95 ? -7.422 -7.717 -0.182 1.00 96.81 95 LEU A C 1
ATOM 840 O O . LEU A 1 95 ? -7.170 -6.900 -1.068 1.00 96.81 95 LEU A O 1
ATOM 844 N N . LYS A 1 96 ? -7.380 -9.038 -0.412 1.00 96.25 96 LYS A N 1
ATOM 845 C CA . LYS A 1 96 ? -7.028 -9.615 -1.725 1.00 96.25 96 LYS A CA 1
ATOM 846 C C . LYS A 1 96 ? -7.944 -9.103 -2.839 1.00 96.25 96 LYS A C 1
ATOM 848 O O . LYS A 1 96 ? -7.469 -8.706 -3.899 1.00 96.25 96 LYS A O 1
ATOM 853 N N . ASN A 1 97 ? -9.248 -9.016 -2.576 1.00 96.50 97 ASN A N 1
ATOM 854 C CA . ASN A 1 97 ? -10.208 -8.480 -3.545 1.00 96.50 97 ASN A CA 1
ATOM 855 C C . ASN A 1 97 ? -9.938 -7.003 -3.849 1.00 96.50 97 ASN A C 1
ATOM 857 O O . ASN A 1 97 ? -10.017 -6.575 -4.997 1.00 96.50 97 ASN A O 1
ATOM 861 N N . TYR A 1 98 ? -9.589 -6.223 -2.823 1.00 97.00 98 TYR A N 1
ATOM 862 C CA . TYR A 1 98 ? -9.245 -4.817 -2.998 1.00 97.00 98 TYR A CA 1
ATOM 863 C C . TYR A 1 98 ? -7.946 -4.646 -3.796 1.00 97.00 98 TYR A C 1
ATOM 865 O O . TYR A 1 98 ? -7.903 -3.797 -4.686 1.00 97.00 98 TYR A O 1
ATOM 873 N N . LEU A 1 99 ? -6.925 -5.469 -3.528 1.00 97.31 99 LEU A N 1
ATOM 874 C CA . LEU A 1 99 ? -5.679 -5.500 -4.295 1.00 97.31 99 LEU A CA 1
ATOM 875 C C . LEU A 1 99 ? -5.958 -5.760 -5.777 1.00 97.31 99 LEU A C 1
ATOM 877 O O . LEU A 1 99 ? -5.546 -4.964 -6.616 1.00 97.31 99 LEU A O 1
ATOM 881 N N . ASN A 1 100 ? -6.710 -6.823 -6.079 1.00 96.56 100 ASN A N 1
ATOM 882 C CA . ASN A 1 100 ? -7.047 -7.219 -7.446 1.00 96.56 100 ASN A CA 1
ATOM 883 C C . ASN A 1 100 ? -7.769 -6.094 -8.197 1.00 96.56 100 ASN A C 1
ATOM 885 O O . ASN A 1 100 ? -7.352 -5.705 -9.286 1.00 96.56 100 ASN A O 1
ATOM 889 N N . SER A 1 101 ? -8.799 -5.507 -7.584 1.00 97.38 101 SER A N 1
ATOM 890 C CA . SER A 1 101 ? -9.579 -4.425 -8.196 1.00 97.38 101 SER A CA 1
ATOM 891 C C . SER A 1 101 ? -8.785 -3.133 -8.407 1.00 97.38 101 SER A C 1
ATOM 893 O O . SER A 1 101 ? -9.150 -2.325 -9.257 1.00 97.38 101 SER A O 1
ATOM 895 N N . ASN A 1 102 ? -7.709 -2.910 -7.644 1.00 97.62 102 ASN A N 1
ATOM 896 C CA . ASN A 1 102 ? -6.903 -1.686 -7.718 1.00 97.62 102 ASN A CA 1
ATOM 897 C C . ASN A 1 102 ? -5.533 -1.890 -8.371 1.00 97.62 102 ASN A C 1
ATOM 899 O O . ASN A 1 102 ? -4.766 -0.927 -8.461 1.00 97.62 102 ASN A O 1
ATOM 903 N N . PHE A 1 103 ? -5.207 -3.098 -8.828 1.00 98.06 103 PHE A N 1
ATOM 904 C CA . PHE A 1 103 ? -3.876 -3.420 -9.335 1.00 98.06 103 PHE A CA 1
ATOM 905 C C . PHE A 1 103 ? -3.495 -2.559 -10.541 1.00 98.06 103 PHE A C 1
ATOM 907 O O . PHE A 1 103 ? -2.490 -1.853 -10.497 1.00 98.06 103 PHE A O 1
ATOM 914 N N . GLU A 1 104 ? -4.350 -2.515 -11.566 1.00 98.06 104 GLU A N 1
ATOM 915 C CA . GLU A 1 104 ? -4.096 -1.737 -12.785 1.00 98.06 104 GLU A CA 1
ATOM 916 C C . GLU A 1 104 ? -4.017 -0.228 -12.500 1.00 98.06 104 GLU A C 1
ATOM 918 O O . GLU A 1 104 ? -3.094 0.460 -12.934 1.00 98.06 104 GLU A O 1
ATOM 923 N N . ALA A 1 105 ? -4.930 0.304 -11.682 1.00 98.31 105 ALA A N 1
ATOM 924 C CA . ALA A 1 105 ? -4.892 1.713 -11.287 1.00 98.31 105 ALA A CA 1
ATOM 925 C C . ALA A 1 105 ? -3.610 2.063 -10.505 1.00 98.31 105 ALA A C 1
ATOM 927 O O . ALA A 1 105 ? -3.078 3.171 -10.625 1.00 98.31 105 ALA A O 1
ATOM 928 N N . THR A 1 106 ? -3.103 1.123 -9.707 1.00 98.50 106 THR A N 1
ATOM 929 C CA . THR A 1 106 ? -1.848 1.275 -8.962 1.00 98.50 106 THR A CA 1
ATOM 930 C C . THR A 1 106 ? -0.641 1.191 -9.895 1.00 98.50 106 THR A C 1
ATOM 932 O O . THR A 1 106 ? 0.273 2.010 -9.775 1.00 98.50 106 THR A O 1
ATOM 935 N N . TYR A 1 107 ? -0.673 0.289 -10.878 1.00 98.69 107 TYR A N 1
ATOM 936 C CA . TYR A 1 107 ? 0.332 0.196 -11.931 1.00 98.69 107 TYR A CA 1
ATOM 937 C C . TYR A 1 107 ? 0.475 1.507 -12.706 1.00 98.69 107 TYR A C 1
ATOM 939 O O . TYR A 1 107 ? 1.587 2.007 -12.849 1.00 98.69 107 TYR A O 1
ATOM 947 N N . GLN A 1 108 ? -0.627 2.137 -13.119 1.00 98.62 108 GLN A N 1
ATOM 948 C CA . GLN A 1 108 ? -0.566 3.416 -13.839 1.00 98.62 108 GLN A CA 1
ATOM 949 C C . GLN A 1 108 ? 0.127 4.529 -13.041 1.00 98.62 108 GLN A C 1
ATOM 951 O O . GLN A 1 108 ? 0.790 5.393 -13.619 1.00 98.62 108 GLN A O 1
ATOM 956 N N . LYS A 1 109 ? -0.003 4.521 -11.709 1.00 98.62 109 LYS A N 1
ATOM 957 C CA . LYS A 1 109 ? 0.720 5.454 -10.831 1.00 98.62 109 LYS A CA 1
ATOM 958 C C . LYS A 1 109 ? 2.205 5.096 -10.771 1.00 98.62 109 LYS A C 1
ATOM 960 O O . LYS A 1 109 ? 3.038 5.954 -11.037 1.00 98.62 109 LYS A O 1
ATOM 965 N N . ALA A 1 110 ? 2.518 3.827 -10.516 1.00 98.56 110 ALA A N 1
ATOM 966 C CA . ALA A 1 110 ? 3.888 3.321 -10.460 1.00 98.56 110 ALA A CA 1
ATOM 967 C C . ALA A 1 110 ? 4.664 3.546 -11.770 1.00 98.56 110 ALA A C 1
ATOM 969 O O . ALA A 1 110 ? 5.840 3.892 -11.746 1.00 98.56 110 ALA A O 1
ATOM 970 N N . ARG A 1 111 ? 3.993 3.411 -12.918 1.00 98.62 111 ARG A N 1
ATOM 971 C CA . ARG A 1 111 ? 4.531 3.680 -14.255 1.00 98.62 111 ARG A CA 1
ATOM 972 C C . ARG A 1 111 ? 4.955 5.139 -14.425 1.00 98.62 111 ARG A C 1
ATOM 974 O O . ARG A 1 111 ? 6.024 5.413 -14.968 1.00 98.62 111 ARG A O 1
ATOM 981 N N . LYS A 1 112 ? 4.134 6.078 -13.945 1.00 98.62 112 LYS A N 1
ATOM 982 C CA . LYS A 1 112 ? 4.470 7.510 -13.943 1.00 98.62 112 LYS A CA 1
ATOM 983 C C . LYS A 1 112 ? 5.653 7.795 -13.027 1.00 98.62 112 LYS A C 1
ATOM 985 O O . LYS A 1 112 ? 6.563 8.507 -13.438 1.00 98.62 112 LYS A O 1
ATOM 990 N N . ASP A 1 113 ? 5.674 7.201 -11.838 1.00 98.56 113 ASP A N 1
ATOM 991 C CA . ASP A 1 113 ? 6.787 7.386 -10.904 1.00 98.56 113 ASP A CA 1
ATOM 992 C C . ASP A 1 113 ? 8.094 6.821 -11.456 1.00 98.56 113 ASP A C 1
ATOM 994 O O . ASP A 1 113 ? 9.122 7.483 -11.376 1.00 98.56 113 ASP A O 1
ATOM 998 N N . ALA A 1 114 ? 8.049 5.646 -12.091 1.00 98.25 114 ALA A N 1
ATOM 999 C CA . ALA A 1 114 ? 9.209 5.055 -12.745 1.00 98.25 114 ALA A CA 1
ATOM 1000 C C . ALA A 1 114 ? 9.735 5.978 -13.852 1.00 98.25 114 ALA A C 1
ATOM 1002 O O . ALA A 1 114 ? 10.934 6.230 -13.919 1.00 98.25 114 ALA A O 1
ATOM 1003 N N . SER A 1 115 ? 8.862 6.552 -14.682 1.00 98.44 115 SER A N 1
ATOM 1004 C CA . SER A 1 115 ? 9.271 7.542 -15.687 1.00 98.44 115 SER A CA 1
ATOM 1005 C C . SER A 1 115 ? 9.957 8.760 -15.065 1.00 98.44 115 SER A C 1
ATOM 1007 O O . SER A 1 115 ? 11.041 9.133 -15.515 1.00 98.44 115 SER A O 1
ATOM 1009 N N . LEU A 1 116 ? 9.391 9.321 -13.993 1.00 97.88 116 LEU A N 1
ATOM 1010 C CA . LEU A 1 116 ? 9.968 10.471 -13.293 1.00 97.88 116 LEU A CA 1
ATOM 1011 C C . LEU A 1 116 ? 11.319 10.145 -12.642 1.00 97.88 116 LEU A C 1
ATOM 1013 O O . LEU A 1 116 ? 12.279 10.890 -12.816 1.00 97.88 116 LEU A O 1
ATOM 1017 N N . GLU A 1 1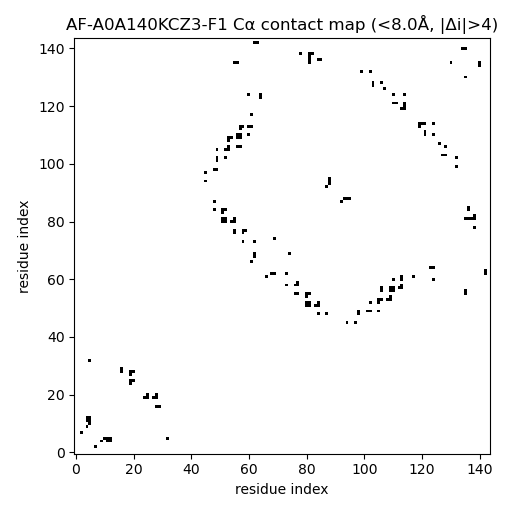17 ? 11.421 9.031 -11.918 1.00 96.56 117 GLU A N 1
ATOM 1018 C CA . GLU A 1 117 ? 12.627 8.668 -11.166 1.00 96.56 117 GLU A CA 1
ATOM 1019 C C . GLU A 1 117 ? 13.777 8.225 -12.085 1.00 96.56 117 GLU A C 1
ATOM 1021 O O . GLU A 1 117 ? 14.950 8.486 -11.815 1.00 96.56 117 GLU A O 1
ATOM 1026 N N . THR A 1 118 ? 13.454 7.561 -13.197 1.00 96.06 118 THR A N 1
ATOM 1027 C CA . THR A 1 118 ? 14.460 7.079 -14.156 1.00 96.06 118 THR A CA 1
ATOM 1028 C C . THR A 1 118 ? 14.863 8.122 -15.193 1.00 96.06 118 THR A C 1
ATOM 1030 O O . THR A 1 118 ? 15.876 7.921 -15.871 1.00 96.06 118 THR A O 1
ATOM 1033 N N . ASN A 1 119 ? 14.085 9.204 -15.318 1.00 96.44 119 ASN A N 1
ATOM 1034 C CA . ASN A 1 119 ? 14.149 10.186 -16.401 1.00 96.44 119 ASN A CA 1
ATOM 1035 C C . ASN A 1 119 ? 13.999 9.559 -17.806 1.00 96.44 119 ASN A C 1
ATOM 1037 O O . ASN A 1 119 ? 14.515 10.080 -18.796 1.00 96.44 119 ASN A O 1
ATOM 1041 N N . LEU A 1 120 ? 13.325 8.407 -17.897 1.00 96.81 120 LEU A N 1
ATOM 1042 C CA . LEU A 1 120 ? 12.959 7.767 -19.160 1.00 96.81 120 LEU A CA 1
ATOM 1043 C C . LEU A 1 120 ? 11.569 8.234 -19.593 1.00 96.81 120 LEU A C 1
ATOM 1045 O O . LEU A 1 120 ? 10.712 8.544 -18.763 1.00 96.81 120 LEU A O 1
ATOM 1049 N N . SER A 1 121 ? 11.325 8.242 -20.904 1.00 97.44 121 SER A N 1
ATOM 1050 C CA . SER A 1 121 ? 9.997 8.540 -21.443 1.00 97.44 121 SER A CA 1
ATOM 1051 C C . SER A 1 121 ? 8.957 7.584 -20.864 1.00 97.44 121 SER A C 1
ATOM 1053 O O . SER A 1 121 ? 9.203 6.386 -20.738 1.00 97.44 121 SER A O 1
ATOM 1055 N N . LEU A 1 122 ? 7.759 8.091 -20.576 1.00 97.31 122 LEU A N 1
ATOM 1056 C CA . LEU A 1 122 ? 6.647 7.260 -20.118 1.00 97.31 122 LEU A CA 1
ATOM 1057 C C . LEU A 1 122 ? 6.350 6.117 -21.109 1.00 97.31 122 LEU A C 1
ATOM 1059 O O . LEU A 1 122 ? 5.971 5.025 -20.697 1.00 97.31 122 LEU A O 1
ATOM 1063 N N . ASN A 1 123 ? 6.590 6.344 -22.405 1.00 96.75 123 ASN A N 1
ATOM 1064 C CA . ASN A 1 123 ? 6.412 5.354 -23.472 1.00 96.75 123 ASN A CA 1
ATOM 1065 C C . ASN A 1 123 ? 7.435 4.210 -23.441 1.00 96.75 123 ASN A C 1
ATOM 1067 O O . ASN A 1 123 ? 7.211 3.200 -24.099 1.00 96.75 123 ASN A O 1
ATOM 1071 N N . THR A 1 124 ? 8.533 4.345 -22.689 1.00 97.19 124 THR A N 1
ATOM 1072 C CA . THR A 1 124 ? 9.467 3.238 -22.444 1.00 97.19 124 THR A CA 1
ATOM 1073 C C . THR A 1 124 ? 8.793 2.120 -21.652 1.00 97.19 124 THR A C 1
ATOM 1075 O O . THR A 1 124 ? 9.106 0.952 -21.849 1.00 97.19 124 THR A O 1
ATOM 1078 N N . PHE A 1 125 ? 7.845 2.471 -20.783 1.00 97.69 125 PHE A N 1
ATOM 1079 C CA . PHE A 1 125 ? 7.117 1.517 -19.959 1.00 97.69 125 PHE A CA 1
ATOM 1080 C C . PHE A 1 125 ? 5.788 1.134 -20.633 1.00 97.69 125 PHE A C 1
ATOM 1082 O O . PHE A 1 125 ? 5.058 2.041 -21.069 1.00 97.69 125 PHE A O 1
ATOM 1089 N N . PRO A 1 126 ? 5.428 -0.164 -20.671 1.00 97.62 126 PRO A N 1
ATOM 1090 C CA . PRO A 1 126 ? 4.178 -0.645 -21.255 1.00 97.62 126 PRO A CA 1
ATOM 1091 C C . PRO A 1 126 ? 2.949 0.102 -20.735 1.00 97.62 126 PRO A C 1
ATOM 1093 O O . PRO A 1 126 ? 2.903 0.528 -19.587 1.00 97.62 126 PRO A O 1
ATOM 1096 N N . ASN A 1 127 ? 1.934 0.296 -21.579 1.00 97.00 127 ASN A N 1
ATOM 1097 C CA . ASN A 1 127 ? 0.714 0.969 -21.130 1.00 97.00 127 ASN A CA 1
ATOM 1098 C C . ASN A 1 127 ? -0.162 0.070 -20.248 1.00 97.00 127 ASN A C 1
ATOM 1100 O O . ASN A 1 127 ? -0.901 0.590 -19.430 1.00 97.00 127 ASN A O 1
ATOM 1104 N N . GLN A 1 128 ? -0.090 -1.248 -20.410 1.00 96.12 128 GLN A N 1
ATOM 1105 C CA . GLN A 1 128 ? -0.746 -2.226 -19.539 1.00 96.12 128 GLN A CA 1
ATOM 1106 C C . GLN A 1 128 ? 0.311 -2.911 -18.685 1.00 96.12 128 GLN A C 1
ATOM 1108 O O . GLN A 1 128 ? 1.441 -3.077 -19.150 1.00 96.12 128 GLN A O 1
ATOM 1113 N N . CYS A 1 129 ? -0.044 -3.314 -17.463 1.00 96.25 129 CYS A N 1
ATOM 1114 C CA . CYS A 1 129 ? 0.910 -3.996 -16.599 1.00 96.25 129 CYS A CA 1
ATOM 1115 C C . CYS A 1 129 ? 1.416 -5.287 -17.268 1.00 96.25 129 CYS A C 1
ATOM 1117 O O . CYS A 1 129 ? 0.600 -6.148 -17.597 1.00 96.25 129 CYS A O 1
ATOM 1119 N N . PRO A 1 130 ? 2.739 -5.450 -17.467 1.00 95.25 130 PRO A N 1
ATOM 1120 C CA . PRO A 1 130 ? 3.293 -6.666 -18.061 1.00 95.25 130 PRO A CA 1
ATOM 1121 C C . PRO A 1 130 ? 3.340 -7.841 -17.070 1.00 95.25 130 PRO A C 1
ATOM 1123 O O . PRO A 1 130 ? 3.713 -8.948 -17.450 1.00 95.25 130 PRO A O 1
ATOM 1126 N N . TYR A 1 131 ? 2.979 -7.614 -15.803 1.00 95.06 131 TYR A N 1
ATOM 1127 C CA . TYR A 1 131 ? 3.071 -8.600 -14.733 1.00 95.06 131 TYR A CA 1
ATOM 1128 C C . TYR A 1 131 ? 1.686 -8.983 -14.218 1.00 95.06 131 TYR A C 1
ATOM 1130 O O . TYR A 1 131 ? 0.785 -8.149 -14.120 1.00 95.06 131 TYR A O 1
ATOM 1138 N N . THR A 1 132 ? 1.540 -10.237 -13.801 1.00 95.19 1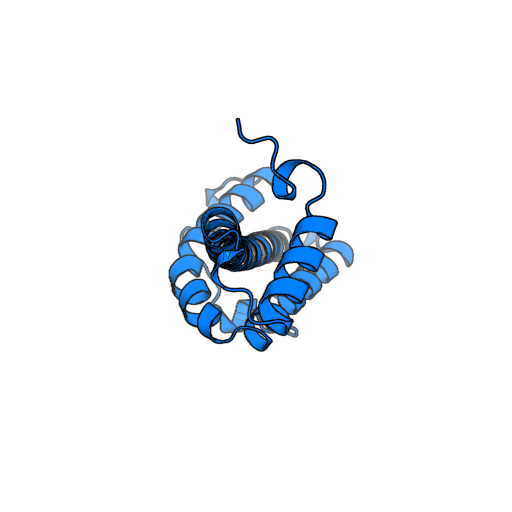32 THR A N 1
ATOM 1139 C CA . THR A 1 132 ? 0.392 -10.667 -13.001 1.00 95.19 132 THR A CA 1
ATOM 1140 C C . THR A 1 132 ?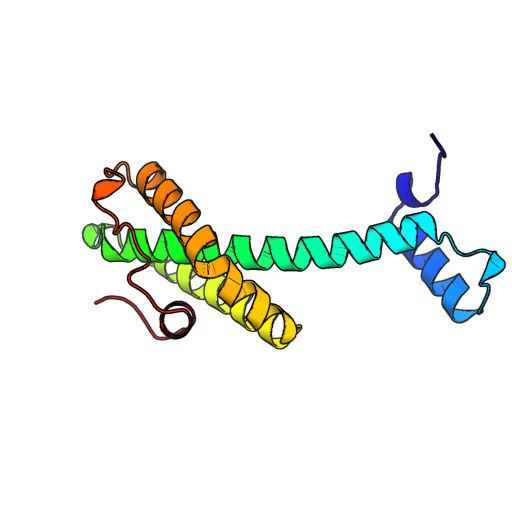 0.657 -10.412 -11.519 1.00 95.19 132 THR A C 1
ATOM 1142 O O . THR A 1 132 ? 1.804 -10.286 -11.090 1.00 95.19 132 THR A O 1
ATOM 1145 N N . ILE A 1 133 ? -0.406 -10.356 -10.714 1.00 95.06 133 ILE A N 1
ATOM 1146 C CA . ILE A 1 133 ? -0.292 -10.172 -9.259 1.00 95.06 133 ILE A CA 1
ATOM 1147 C C . ILE A 1 133 ? 0.544 -11.285 -8.627 1.00 95.06 133 ILE A C 1
ATOM 1149 O O . ILE A 1 133 ? 1.423 -10.988 -7.822 1.00 95.06 133 ILE A O 1
ATOM 1153 N N . ASP A 1 134 ? 0.321 -12.536 -9.029 1.00 94.12 134 ASP A N 1
ATOM 1154 C CA . ASP A 1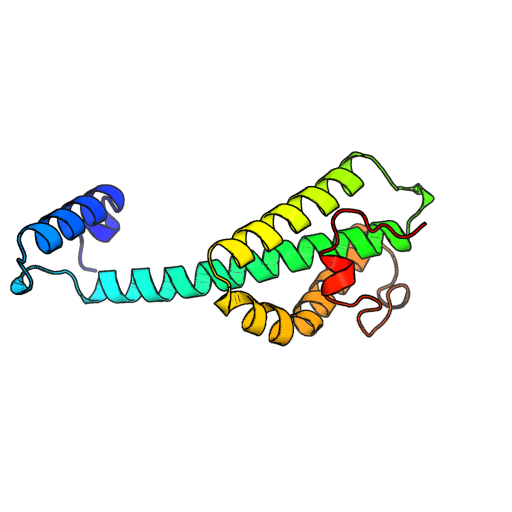 134 ? 1.048 -13.686 -8.481 1.00 94.12 134 ASP A CA 1
ATOM 1155 C C . ASP A 1 134 ? 2.557 -13.559 -8.718 1.00 94.12 134 ASP A C 1
ATOM 1157 O O . ASP A 1 134 ? 3.352 -13.751 -7.804 1.00 94.12 134 ASP A O 1
ATOM 1161 N N . VAL A 1 135 ? 2.951 -13.130 -9.920 1.00 94.00 135 VAL A N 1
ATOM 1162 C CA . VAL A 1 135 ? 4.356 -12.905 -10.286 1.00 94.00 135 VAL A CA 1
ATOM 1163 C C . VAL A 1 135 ? 4.949 -11.711 -9.531 1.00 94.00 135 VAL A C 1
ATOM 1165 O O . VAL A 1 135 ? 6.081 -11.760 -9.053 1.00 94.00 135 VAL A O 1
ATOM 1168 N N . VAL A 1 136 ? 4.183 -10.628 -9.375 1.00 95.69 136 VAL A N 1
ATOM 1169 C CA . VAL A 1 136 ? 4.621 -9.449 -8.612 1.00 95.69 136 VAL A CA 1
ATOM 1170 C C . VAL A 1 136 ? 4.872 -9.793 -7.149 1.00 95.69 136 VAL A C 1
ATOM 1172 O O . VAL A 1 136 ? 5.799 -9.231 -6.565 1.00 95.69 136 VAL A O 1
ATOM 1175 N N . LEU A 1 137 ? 4.081 -10.693 -6.564 1.00 95.62 137 LEU A N 1
ATOM 1176 C CA . LEU A 1 137 ? 4.171 -11.065 -5.153 1.00 95.62 137 LEU A CA 1
ATOM 1177 C C . LEU A 1 137 ? 5.090 -12.260 -4.871 1.00 95.62 137 LEU A C 1
ATOM 1179 O O . LEU A 1 137 ? 5.436 -12.465 -3.711 1.00 95.62 137 LEU A O 1
ATOM 1183 N N . ASP A 1 138 ? 5.528 -13.004 -5.885 1.00 94.00 138 ASP A N 1
ATOM 1184 C CA . ASP A 1 138 ? 6.497 -14.088 -5.713 1.00 94.00 138 ASP A CA 1
ATOM 1185 C C . ASP A 1 138 ? 7.856 -13.540 -5.243 1.00 94.00 138 ASP A C 1
ATOM 1187 O O . ASP A 1 138 ? 8.547 -12.809 -5.958 1.00 94.00 138 ASP A O 1
ATOM 1191 N N . GLU A 1 139 ? 8.256 -13.899 -4.022 1.00 84.69 139 GLU A N 1
ATOM 1192 C CA . GLU A 1 139 ? 9.507 -13.461 -3.397 1.00 84.69 139 GLU A CA 1
ATOM 1193 C C . GLU A 1 139 ? 10.758 -13.896 -4.171 1.00 84.69 139 GLU A C 1
ATOM 1195 O O . GLU A 1 139 ? 11.765 -13.181 -4.156 1.00 84.69 139 GLU A O 1
ATOM 1200 N N . ASN A 1 140 ? 10.686 -15.017 -4.892 1.00 85.25 140 ASN A N 1
ATOM 1201 C CA . ASN A 1 140 ? 11.809 -15.583 -5.635 1.00 85.25 140 ASN A CA 1
ATOM 1202 C C . ASN A 1 140 ? 11.887 -15.075 -7.076 1.00 85.25 140 ASN A C 1
ATOM 1204 O O . ASN A 1 140 ? 12.905 -15.275 -7.742 1.00 85.25 140 ASN A O 1
ATOM 1208 N N . TRP A 1 141 ? 10.847 -14.399 -7.565 1.00 89.81 141 TRP A N 1
ATOM 1209 C CA . TRP A 1 141 ? 10.801 -13.955 -8.948 1.00 89.81 141 TRP A CA 1
ATOM 1210 C C . TRP A 1 141 ? 11.513 -12.614 -9.157 1.00 89.81 141 TRP A C 1
ATOM 1212 O O . TRP A 1 141 ? 11.194 -11.598 -8.527 1.00 89.81 141 TRP A O 1
ATOM 1222 N N . PHE A 1 142 ? 12.451 -12.596 -10.102 1.00 83.19 142 PHE A N 1
ATOM 1223 C CA . PHE A 1 142 ? 13.066 -11.396 -10.664 1.00 83.19 142 PHE A CA 1
ATOM 1224 C C . PHE A 1 142 ? 13.171 -11.558 -12.180 1.00 83.19 142 PHE A C 1
ATOM 1226 O O . PHE A 1 142 ? 13.347 -12.668 -12.674 1.00 83.19 142 PHE A O 1
ATOM 1233 N N . LEU A 1 143 ? 13.095 -10.447 -12.910 1.00 76.06 143 LEU A N 1
ATOM 1234 C CA . LEU A 1 143 ? 13.389 -10.435 -14.343 1.00 76.06 143 LEU A CA 1
ATOM 1235 C C . LEU A 1 143 ? 14.899 -10.621 -14.527 1.00 76.06 143 LEU A C 1
ATOM 1237 O O . LEU A 1 143 ? 15.678 -9.833 -13.969 1.00 76.06 143 LEU A O 1
ATOM 1241 N N . GLU A 1 144 ? 15.282 -11.669 -15.258 1.00 61.28 144 GLU A N 1
ATOM 1242 C CA . GLU A 1 144 ? 16.670 -11.934 -15.663 1.00 61.28 144 GLU A CA 1
ATOM 1243 C C . GLU A 1 144 ? 17.201 -10.819 -16.574 1.00 61.28 144 GLU A C 1
ATOM 1245 O O . GLU A 1 144 ? 16.453 -10.307 -17.436 1.00 61.28 144 GLU A O 1
#

Mean predicted aligned error: 4.51 Å

Radius of gyration: 20.57 Å; Cα contacts (8 Å, |Δi|>4): 102; chains: 1; bounding box: 47×38×56 Å

Nearest PDB structures (foldseek):
  5jr9-assembly1_B  TM=4.807E-01  e=6.184E-01  Nanoarchaeum equitans Kin4-M
  7wxq-assembly1_A  TM=5.232E-01  e=2.251E+00  Pandoraea apista
  8gl3-assembly1_A  TM=4.264E-01  e=1.815E+00  synthetic construct

pLDDT: mean 94.45, std 7.48, range [44.16, 98.69]

=== Feature glossary ===
The record interleaves many kinds of information about one protein. Here is each kind framed as the question it answers.

Q: What known structures does this most resemble?
A: Structural nearest neighbors (via Foldseek easy-search vs the PDB). Reported per hit: target PDB id, E-value, and alignment TM-score. A TM-score above ~0.5 is the conventional threshold for 'same fold'.

Q: Where is each backbone atom in 3D?
A: The mmCIF table is the protein's shape written out atom by atom. For each backbone N, Cα, C, and carbonyl O, it records an (x, y, z) coordinate triple in Å plus the residue type, chain letter, and residue number.

Q: What are the backbone torsion angles?
A: The φ/ψ torsion pair specifies the backbone conformation at each residue. φ rotates about the N–Cα bond, ψ about the Cα–C bond. Steric clashes forbid most of the (φ, ψ) plane — the allowed regions (α-helix basin, β-sheet basin, left-handed helix) are the Ramachandran-allowed regions.

Q: Which residues are buried vs exposed?
A: Solvent-accessible surface area (SASA) is the area in Å² traced out by the centre of a 1.4 Å probe sphere (a water molecule) rolled over the protein's van der Waals surface (Shrake–Rupley / Lee–Richards construction). Buried residues have near-zero SASA; fully exposed residues can exceed 200 Å². The total SASA scales roughly with the number of surface residues.

Q: How confident is the AlphaFold model at each residue?
A: pLDDT is the predicted lDDT-Cα score: AlphaFold's confidence that the local environment of each residue (all inter-atomic distances within 15 Å) is correctly placed. It is a per-residue number between 0 and 100, with higher meaning more reliable.

Q: What does the local fold look like, residue by residue?
A: 3Di is Foldseek's structural alphabet. Each residue is assigned one of twenty discrete states based on how its Cα sits relative to its spatial (not sequential) neighbors. Aligning 3Di strings finds structural homologs roughly as well as full 3D superposition, but orders of magnitude faster.

Q: How big and how compact is the whole molecule?
A: Radius of gyration (Rg) is the root-mean-square distance of Cα atoms from their centroid — a single number for overall size and compactness. A globular domain of N residues has Rg ≈ 2.2·N^0.38 Å; an extended or disordered chain has a much larger Rg. The Cα contact count is the number of residue pairs whose Cα atoms are within 8 Å and are more than four positions apart in sequence — a standard proxy for tertiary packing density. The bounding box is the smallest axis-aligned box enclosing all Cα atoms.

Q: Which residues are in helices, strands, or loops?
A: DSSP 8-state secondary structure assigns each residue one of H (α-helix), G (3₁₀-helix), I (π-helix), E (extended β-strand), B (isolated β-bridge), T (hydrogen-bonded turn), S (bend), or '-' (coil). The assignment is computed from backbone hydrogen-bond geometry via the Kabsch–Sander algorithm.

Q: How mobile is each atom in the crystal?
A: Crystallographic B-factors measure how much each atom's electron density is smeared out, in Å². They rise in mobile loops and surface residues and fall in the buried interior. In AlphaFold models this column is repurposed to hold pLDDT instead.

Q: What if only a Cα trace is available?
A: P-SEA three-state annotation labels each residue as helix, strand, or coil based purely on the geometry of the Cα trace. It serves as a fallback when the full backbone (and thus DSSP) is unavailable.

Q: What family and function is it annotated with?
A: Database cross-references. InterPro integrates a dozen domain/family signature databases into unified entries with residue-range hits. GO terms attach function/process/location labels with evidence codes. CATH codes position the fold in a four-level structural taxonomy. Organism is the NCBI-taxonomy species name.

Q: Are the domains correctly placed relative to each other?
A: Predicted Aligned Error (PAE) is an AlphaFold confidence matrix: entry (i, j) is the expected error in the position of residue j, in ångströms, when the prediction is superimposed on the true structure at residue i. Low PAE within a block of residues means that block is internally rigid and well-predicted; high PAE between two blocks means their relative placement is uncertain even if each block individually is confident.

Q: What do the diagnostic plots show?
A: Three diagnostic plots accompany the record. The Cα contact map visualizes the tertiary structure as a 2D adjacency matrix (8 Å cutoff, sequence-local contacts suppressed). The Ramachandran plot shows the distribution of backbone (φ, ψ) torsions, with points in the α and β basins reflecting secondary structure content. The 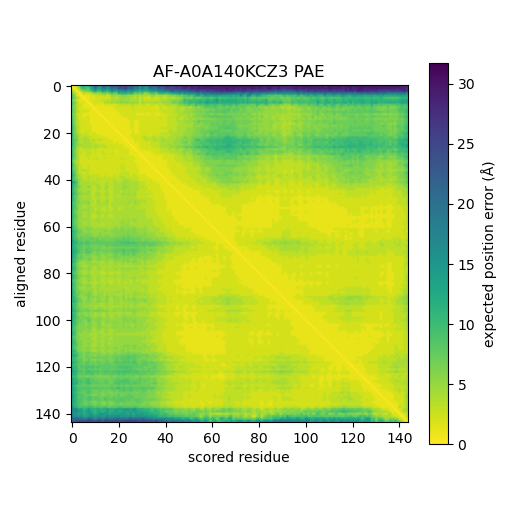PAE plot shows AlphaFold's inter-residue confidence as a color matrix.

Q: What is the amino-acid chain?
A: Primary structure: the covalent order of the twenty standard amino acids along the backbone. Two proteins with the same sequence will (almost always) fold to the same structure; two with 30% identity often share a fold but not the details.

Q: What do the rendered images show?
A: The six renders are orthographic views along the three Cartesian axes in both directions. Representation (cartoon, sticks, or surface) and color scheme (sequence-rainbow or by-chain) vary across proteins so the training set covers all the common visualization conventions.